Protein AF-A0A3B8MN30-F1 (afdb_monomer)

Radius of gyration: 21.57 Å; Cα contacts (8 Å, |Δi|>4): 45; chains: 1; bounding box: 42×31×65 Å

Structure (mmCIF, N/CA/C/O backbone):
data_AF-A0A3B8MN30-F1
#
_entry.id   AF-A0A3B8MN30-F1
#
loop_
_atom_site.group_PDB
_atom_site.id
_atom_site.type_symbol
_atom_site.label_atom_id
_atom_site.label_alt_id
_atom_site.label_comp_id
_atom_site.label_asym_id
_atom_site.label_entity_id
_atom_site.label_seq_id
_atom_site.pdbx_PDB_ins_code
_atom_site.Cartn_x
_atom_site.Cartn_y
_atom_site.Cartn_z
_atom_site.occupancy
_atom_site.B_iso_or_equiv
_atom_site.auth_seq_id
_atom_site.auth_comp_id
_atom_site.auth_asym_id
_atom_site.auth_atom_id
_atom_site.pdbx_PDB_model_num
ATOM 1 N N . MET A 1 1 ? 27.430 -6.116 -19.692 1.00 56.31 1 MET A N 1
ATOM 2 C CA . MET A 1 1 ? 26.413 -5.067 -19.478 1.00 56.31 1 MET A CA 1
ATOM 3 C C . MET A 1 1 ? 26.190 -4.381 -20.811 1.00 56.31 1 MET A C 1
ATOM 5 O O . MET A 1 1 ? 27.175 -4.040 -21.452 1.00 56.31 1 MET A O 1
ATOM 9 N N . ALA A 1 2 ? 24.946 -4.284 -21.276 1.00 57.53 2 ALA A N 1
ATOM 10 C CA . ALA A 1 2 ? 24.624 -3.534 -22.485 1.00 57.53 2 ALA A CA 1
ATOM 11 C C . ALA A 1 2 ? 24.221 -2.121 -22.059 1.00 57.53 2 ALA A C 1
ATOM 13 O O . ALA A 1 2 ? 23.185 -1.949 -21.425 1.00 57.53 2 ALA A O 1
ATOM 14 N N . THR A 1 3 ? 25.056 -1.133 -22.366 1.00 63.25 3 THR A N 1
ATOM 15 C CA . THR A 1 3 ? 24.737 0.280 -22.142 1.00 63.25 3 THR A CA 1
ATOM 16 C C . THR A 1 3 ? 24.227 0.853 -23.454 1.00 63.25 3 THR A C 1
ATOM 18 O O . THR A 1 3 ? 24.922 0.785 -24.465 1.00 63.25 3 THR A O 1
ATOM 21 N N . SER A 1 4 ? 23.011 1.395 -23.446 1.00 67.19 4 SER A N 1
ATOM 22 C CA . SER A 1 4 ? 22.494 2.203 -24.552 1.00 67.19 4 SER A CA 1
ATOM 23 C C . SER A 1 4 ? 22.497 3.660 -24.111 1.00 67.19 4 SER A C 1
ATOM 25 O O . SER A 1 4 ? 21.831 4.006 -23.140 1.00 67.19 4 SER A O 1
ATOM 27 N N . THR A 1 5 ? 23.261 4.501 -24.802 1.00 67.12 5 THR A N 1
ATOM 28 C CA . THR A 1 5 ? 23.365 5.936 -24.516 1.00 67.12 5 THR A CA 1
ATOM 29 C C . THR A 1 5 ? 22.789 6.711 -25.693 1.00 67.12 5 THR A C 1
ATOM 31 O O . THR A 1 5 ? 23.210 6.503 -26.831 1.00 67.12 5 THR A O 1
ATOM 34 N N . ILE A 1 6 ? 21.840 7.611 -25.432 1.00 70.00 6 ILE A N 1
ATOM 35 C CA . ILE A 1 6 ? 21.321 8.540 -26.441 1.00 70.00 6 ILE A CA 1
ATOM 36 C C . ILE A 1 6 ? 22.106 9.846 -26.301 1.00 70.00 6 ILE A C 1
ATOM 38 O O . ILE A 1 6 ? 21.859 10.630 -25.393 1.00 70.00 6 ILE A O 1
ATOM 42 N N . ASN A 1 7 ? 23.077 10.060 -27.189 1.00 56.41 7 ASN A N 1
ATOM 43 C CA . ASN A 1 7 ? 23.881 11.280 -27.229 1.00 56.41 7 ASN A CA 1
ATOM 44 C C . ASN A 1 7 ? 23.272 12.265 -28.242 1.00 56.41 7 ASN A C 1
ATOM 46 O O . ASN A 1 7 ? 23.556 12.169 -29.434 1.00 56.41 7 ASN A O 1
ATOM 50 N N . GLY A 1 8 ? 22.423 13.190 -27.783 1.00 63.00 8 GLY A N 1
ATOM 51 C CA . GLY A 1 8 ? 21.883 14.283 -28.604 1.00 63.00 8 GLY A CA 1
ATOM 52 C C . GLY A 1 8 ? 20.649 14.966 -28.005 1.00 63.00 8 GLY A C 1
ATOM 53 O O . GLY A 1 8 ? 19.999 14.414 -27.121 1.00 63.00 8 GLY A O 1
ATOM 54 N N . GLU A 1 9 ? 20.310 16.159 -28.508 1.00 57.53 9 GLU A N 1
ATOM 55 C CA . GLU A 1 9 ? 19.002 16.780 -28.267 1.00 57.53 9 GLU A CA 1
ATOM 56 C C . GLU A 1 9 ? 17.934 15.964 -29.002 1.00 57.53 9 GLU A C 1
ATOM 58 O O . GLU A 1 9 ? 17.828 15.994 -30.229 1.00 57.53 9 GLU A O 1
ATOM 63 N N . PHE A 1 10 ? 17.166 15.178 -28.256 1.00 63.34 10 PHE A N 1
ATOM 64 C CA . PHE A 1 10 ? 16.052 14.425 -28.809 1.00 63.34 10 PHE A CA 1
ATOM 65 C C . PHE A 1 10 ? 14.776 15.270 -28.762 1.00 63.34 10 PHE A C 1
ATOM 67 O O . PHE A 1 10 ? 14.408 15.803 -27.717 1.00 63.34 10 PHE A O 1
ATOM 74 N N . SER A 1 11 ? 14.083 15.373 -29.895 1.00 69.88 11 SER A N 1
ATOM 75 C CA . SER A 1 11 ? 12.757 15.986 -29.977 1.00 69.88 11 SER A CA 1
ATOM 76 C C . SER A 1 11 ? 11.710 14.880 -30.128 1.00 69.88 11 SER A C 1
ATOM 78 O O . SER A 1 11 ? 11.715 14.163 -31.128 1.00 69.88 11 SER A O 1
ATOM 80 N N . GLY A 1 12 ? 10.836 14.713 -29.128 1.00 69.19 12 GLY A N 1
ATOM 81 C CA . GLY A 1 12 ? 9.768 13.704 -29.123 1.00 69.19 12 GLY A CA 1
ATOM 82 C C . GLY A 1 12 ? 9.650 12.937 -27.801 1.00 69.19 12 GLY A C 1
ATOM 83 O O . GLY A 1 12 ? 10.091 13.408 -26.756 1.00 69.19 12 GLY A O 1
ATOM 84 N N . THR A 1 13 ? 9.075 11.728 -27.845 1.00 62.44 13 THR A N 1
ATOM 85 C CA . THR A 1 13 ? 8.959 10.812 -26.692 1.00 62.44 13 THR A CA 1
ATOM 86 C C . THR A 1 13 ? 9.886 9.604 -26.853 1.00 62.44 13 THR A C 1
ATOM 88 O O . THR A 1 13 ? 9.759 8.859 -27.823 1.00 62.44 13 THR A O 1
ATOM 91 N N . THR A 1 14 ? 10.796 9.388 -25.899 1.00 64.88 14 THR A N 1
ATOM 92 C CA . THR A 1 14 ? 11.612 8.165 -25.813 1.00 64.88 14 THR A CA 1
ATOM 93 C C . THR A 1 14 ? 10.902 7.164 -24.911 1.00 64.88 14 THR A C 1
ATOM 95 O O . THR A 1 14 ? 10.647 7.460 -23.747 1.00 64.88 14 THR A O 1
ATOM 98 N N . ALA A 1 15 ? 10.598 5.974 -25.428 1.00 62.88 15 ALA A N 1
ATOM 99 C CA . ALA A 1 15 ? 10.053 4.872 -24.643 1.00 62.88 15 ALA A CA 1
ATOM 100 C C . ALA A 1 15 ? 11.110 3.769 -24.500 1.00 62.88 15 ALA A C 1
ATOM 102 O O . ALA A 1 15 ? 11.602 3.246 -25.499 1.00 62.88 15 ALA A O 1
ATOM 103 N N . ILE A 1 16 ? 11.452 3.409 -23.262 1.00 69.75 16 ILE A N 1
ATOM 104 C CA . ILE A 1 16 ? 12.280 2.237 -22.960 1.00 69.75 16 ILE A CA 1
ATOM 105 C C . ILE A 1 16 ? 11.336 1.127 -22.497 1.00 69.75 16 ILE A C 1
ATOM 107 O O . ILE A 1 16 ? 10.705 1.241 -21.449 1.00 69.75 16 ILE A O 1
ATOM 111 N N . THR A 1 17 ? 11.221 0.054 -23.283 1.00 61.84 17 THR A N 1
ATOM 112 C CA . THR A 1 17 ? 10.378 -1.104 -22.954 1.00 61.84 17 THR A CA 1
ATOM 113 C C . THR A 1 17 ? 11.246 -2.280 -22.526 1.00 61.84 17 THR A C 1
ATOM 115 O O . THR A 1 17 ? 11.996 -2.838 -23.325 1.00 61.84 17 THR A O 1
ATOM 118 N N . LEU A 1 18 ? 11.112 -2.694 -21.266 1.00 64.94 18 LEU A N 1
ATOM 119 C CA . LEU A 1 18 ? 11.685 -3.942 -20.771 1.00 64.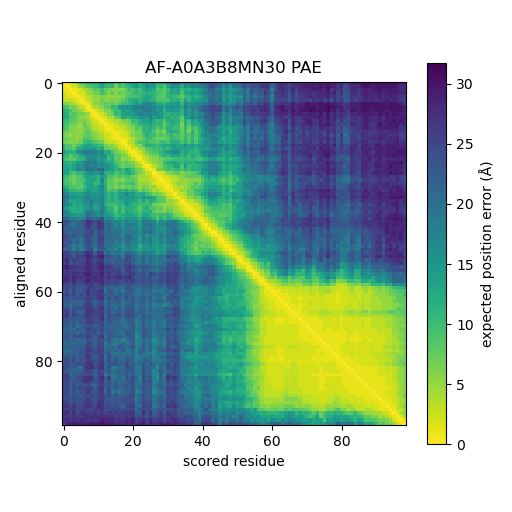94 18 LEU A CA 1
ATOM 120 C C . LEU A 1 18 ? 10.721 -5.079 -21.122 1.00 64.94 18 LEU A C 1
ATOM 122 O O . LEU A 1 18 ? 9.712 -5.279 -20.457 1.00 64.94 18 LEU A O 1
ATOM 126 N N . VAL A 1 19 ? 11.008 -5.796 -22.210 1.00 57.31 19 VAL A N 1
ATOM 127 C CA . VAL A 1 19 ? 10.118 -6.845 -22.754 1.00 57.31 19 VAL A CA 1
ATOM 128 C C . VAL A 1 19 ? 10.013 -8.065 -21.825 1.00 57.31 19 VAL A C 1
ATOM 130 O O . VAL A 1 19 ? 9.045 -8.817 -21.889 1.00 57.31 19 VAL A O 1
ATOM 133 N N . SER A 1 20 ? 11.009 -8.252 -20.953 1.00 56.16 20 SER A N 1
ATOM 134 C CA . SER A 1 20 ? 11.036 -9.245 -19.875 1.00 56.16 20 SER A CA 1
ATOM 135 C C . SER A 1 20 ? 12.204 -8.957 -18.924 1.00 56.16 20 SER A C 1
ATOM 137 O O . SER A 1 20 ? 13.287 -8.607 -19.396 1.00 56.16 20 SER A O 1
ATOM 139 N N . GLY A 1 21 ? 12.027 -9.173 -17.618 1.00 54.66 21 GLY A N 1
ATOM 140 C CA . GLY A 1 21 ? 13.100 -9.097 -16.618 1.00 54.66 21 GLY A CA 1
ATOM 141 C C . GLY A 1 21 ? 12.797 -8.154 -15.452 1.00 54.66 21 GLY A C 1
ATOM 142 O O . GLY A 1 21 ? 11.933 -7.288 -15.541 1.00 54.66 21 GLY A O 1
ATOM 143 N N . ARG A 1 22 ? 13.518 -8.340 -14.342 1.00 56.91 22 ARG A N 1
ATOM 144 C CA . ARG A 1 22 ? 13.555 -7.403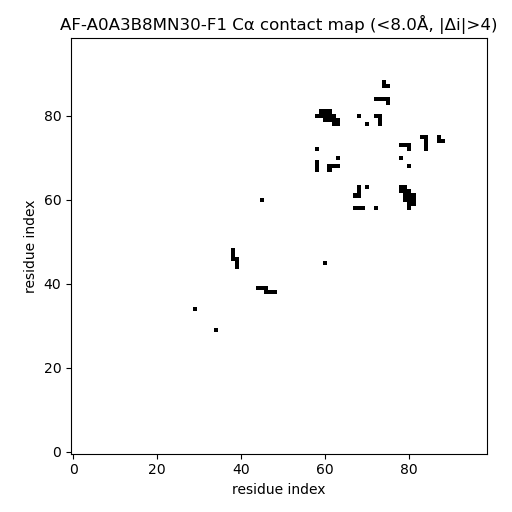 -13.211 1.00 56.91 22 ARG A CA 1
ATOM 145 C C . ARG A 1 22 ? 14.750 -6.477 -13.414 1.00 56.91 22 ARG A C 1
ATOM 147 O O . ARG A 1 22 ? 15.816 -6.969 -13.785 1.00 56.91 22 ARG A O 1
ATOM 154 N N . LEU A 1 23 ? 14.608 -5.180 -13.142 1.00 63.47 23 LEU A N 1
ATOM 155 C CA . LEU A 1 23 ? 15.750 -4.269 -13.034 1.00 63.47 23 LEU A CA 1
ATOM 156 C C . LEU A 1 23 ? 16.522 -4.587 -11.742 1.00 63.47 23 LEU A C 1
ATOM 158 O O . LEU A 1 23 ? 16.430 -3.860 -10.767 1.00 63.47 23 LEU A O 1
ATOM 162 N N . GLY A 1 24 ? 17.180 -5.750 -11.715 1.00 61.22 24 GLY A N 1
ATOM 163 C CA . GLY A 1 24 ? 18.074 -6.216 -10.656 1.00 61.22 24 GLY A CA 1
ATOM 164 C C . GLY A 1 24 ? 17.727 -5.739 -9.244 1.00 61.22 24 GLY A C 1
ATOM 165 O O . GLY A 1 24 ? 16.606 -5.918 -8.767 1.00 61.22 24 GLY A O 1
ATOM 166 N N . ASN A 1 25 ? 18.740 -5.180 -8.596 1.00 59.41 25 ASN A N 1
ATOM 167 C CA . ASN A 1 25 ? 18.716 -4.454 -7.329 1.00 59.41 25 ASN A CA 1
ATOM 168 C C . ASN A 1 25 ? 19.366 -3.068 -7.533 1.00 59.41 25 ASN A C 1
ATOM 170 O O . ASN A 1 25 ? 19.800 -2.430 -6.579 1.00 59.41 25 ASN A O 1
ATOM 174 N N . ASP A 1 26 ? 19.437 -2.635 -8.795 1.00 61.91 26 ASP A N 1
ATOM 175 C CA . ASP A 1 26 ? 20.021 -1.371 -9.220 1.00 61.91 26 ASP A CA 1
ATOM 176 C C . ASP A 1 26 ? 18.928 -0.296 -9.205 1.00 61.91 26 ASP A C 1
ATOM 178 O O . ASP A 1 26 ? 17.801 -0.530 -9.651 1.00 61.91 26 ASP A O 1
ATOM 182 N N . ALA A 1 27 ? 19.250 0.882 -8.676 1.00 58.03 27 ALA A N 1
ATOM 183 C CA . ALA A 1 27 ? 18.329 2.010 -8.662 1.00 58.03 27 ALA A CA 1
ATOM 184 C C . ALA A 1 27 ? 18.093 2.536 -10.090 1.00 58.03 27 ALA A C 1
ATOM 186 O O . ALA A 1 27 ? 19.029 2.643 -10.883 1.00 58.03 27 ALA A O 1
ATOM 187 N N . VAL A 1 28 ? 16.847 2.908 -10.412 1.00 69.25 28 VAL A N 1
ATOM 188 C CA . VAL A 1 28 ? 16.579 3.789 -11.559 1.00 69.25 28 VAL A CA 1
ATOM 189 C C . VAL A 1 28 ? 16.950 5.201 -11.125 1.00 69.25 28 VAL A C 1
ATOM 191 O O . VAL A 1 28 ? 16.184 5.846 -10.412 1.00 69.25 28 VAL A O 1
ATOM 194 N N . GLU A 1 29 ? 18.124 5.672 -11.526 1.00 65.88 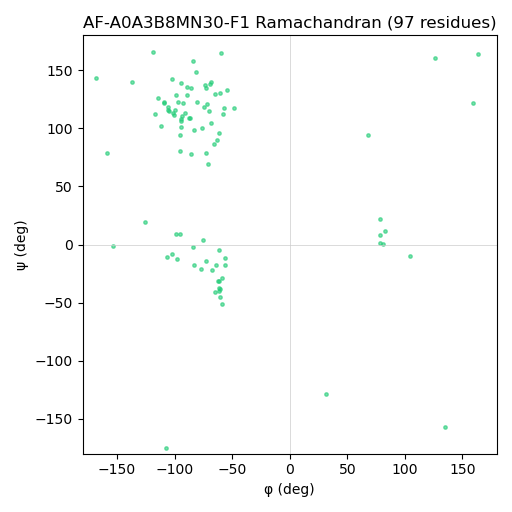29 GLU A N 1
ATOM 195 C CA . GLU A 1 29 ? 18.503 7.072 -11.345 1.00 65.88 29 GLU A CA 1
ATOM 196 C C . GLU A 1 29 ? 17.859 7.912 -12.455 1.00 65.88 29 GLU A C 1
ATOM 198 O O . GLU A 1 29 ? 18.021 7.631 -13.645 1.00 65.88 29 GLU A O 1
ATOM 203 N N . ILE A 1 30 ? 17.069 8.908 -12.057 1.00 68.8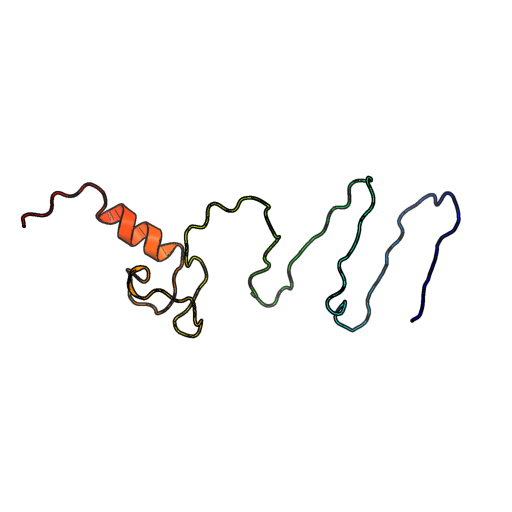8 30 ILE A N 1
ATOM 204 C CA . ILE A 1 30 ? 16.434 9.862 -12.964 1.00 68.88 30 ILE A CA 1
ATOM 205 C C . ILE A 1 30 ? 16.990 11.234 -12.613 1.00 68.88 30 ILE A C 1
ATOM 207 O O . ILE A 1 30 ? 16.715 11.763 -11.536 1.00 68.88 30 ILE A O 1
ATOM 211 N N . ASP A 1 31 ? 17.760 11.797 -13.537 1.00 62.22 31 ASP A N 1
ATOM 212 C CA . ASP A 1 31 ? 18.333 13.130 -13.397 1.00 62.22 31 ASP A CA 1
ATOM 213 C C . ASP A 1 31 ? 17.249 14.220 -13.241 1.00 62.22 31 ASP A C 1
ATOM 215 O O . ASP A 1 31 ? 16.067 13.991 -13.534 1.00 62.22 31 ASP A O 1
ATOM 219 N N . PRO A 1 32 ? 17.618 15.438 -12.798 1.00 59.12 32 PRO A N 1
ATOM 220 C CA . PRO A 1 32 ? 16.680 16.531 -12.553 1.00 59.12 32 PRO A CA 1
ATOM 221 C C . PRO A 1 32 ? 15.960 16.972 -13.840 1.00 59.12 32 PRO A C 1
ATOM 223 O O . PRO A 1 32 ? 16.416 17.841 -14.575 1.00 59.12 32 PRO A O 1
ATOM 226 N N . GLY A 1 33 ? 14.817 16.354 -14.127 1.00 63.97 33 GLY A N 1
ATOM 227 C CA . GLY A 1 33 ? 14.001 16.652 -15.309 1.00 63.97 33 GLY A CA 1
ATOM 228 C C . GLY A 1 33 ? 12.516 16.347 -15.135 1.00 63.97 33 GLY A C 1
ATOM 229 O O . GLY A 1 33 ? 11.736 16.621 -16.040 1.00 63.97 33 GLY A O 1
ATOM 230 N N . GLY A 1 34 ? 12.120 15.822 -13.968 1.00 57.38 34 GLY A N 1
ATOM 231 C CA . GLY A 1 34 ? 10.745 15.432 -13.668 1.00 57.38 34 GLY A CA 1
ATOM 232 C C . GLY A 1 34 ? 10.302 14.232 -14.503 1.00 57.38 34 GLY A C 1
ATOM 233 O O . GLY A 1 34 ? 9.806 14.383 -15.613 1.00 57.38 34 GLY A O 1
ATOM 234 N N . ALA A 1 35 ? 10.434 13.027 -13.953 1.00 63.53 35 ALA A N 1
ATOM 235 C CA . ALA A 1 35 ? 9.791 11.846 -14.516 1.00 63.53 35 ALA A CA 1
ATOM 236 C C . ALA A 1 35 ? 8.548 11.483 -13.704 1.00 63.53 35 ALA A C 1
ATOM 238 O O . ALA A 1 35 ? 8.539 11.568 -12.477 1.00 63.53 35 ALA A O 1
ATOM 239 N N . PHE A 1 36 ? 7.506 11.034 -14.399 1.00 59.28 36 PHE A N 1
ATOM 240 C CA . PHE A 1 36 ? 6.349 10.405 -13.780 1.00 59.28 36 PHE A CA 1
ATOM 241 C C . PHE A 1 36 ? 6.557 8.888 -13.798 1.00 59.28 36 PHE A C 1
ATOM 243 O O . PHE A 1 36 ? 6.518 8.267 -14.859 1.00 59.28 36 PHE A O 1
ATOM 250 N N . VAL A 1 37 ? 6.819 8.301 -12.630 1.00 67.12 37 VAL A N 1
ATOM 251 C CA . VAL A 1 37 ? 6.998 6.852 -12.474 1.00 67.12 37 VAL A CA 1
ATOM 252 C C . VAL A 1 37 ? 5.694 6.254 -11.949 1.00 67.12 37 VAL A C 1
ATOM 254 O O . VAL A 1 37 ? 5.278 6.552 -10.832 1.00 67.12 37 VAL A O 1
ATOM 257 N N . VAL A 1 38 ? 5.046 5.398 -12.744 1.00 65.69 38 VAL A N 1
ATOM 258 C CA . VAL A 1 38 ? 3.918 4.575 -12.280 1.00 65.69 38 VAL A CA 1
ATOM 259 C C . VAL A 1 38 ? 4.489 3.297 -11.674 1.00 65.69 38 VAL A C 1
ATOM 261 O O . VAL A 1 38 ? 5.003 2.450 -12.402 1.00 65.69 38 VAL A O 1
ATOM 264 N N . ILE A 1 39 ? 4.421 3.161 -10.348 1.00 63.38 39 ILE A N 1
ATOM 265 C CA . ILE A 1 39 ? 4.838 1.945 -9.637 1.00 63.38 39 ILE A CA 1
ATOM 266 C C . ILE A 1 39 ? 3.582 1.138 -9.290 1.00 63.38 39 ILE A C 1
ATOM 268 O O . ILE A 1 39 ? 2.769 1.582 -8.482 1.00 63.38 39 ILE A O 1
ATOM 272 N N . GLY A 1 40 ? 3.413 -0.023 -9.930 1.00 57.78 40 GLY A N 1
ATOM 273 C CA . GLY A 1 40 ? 2.294 -0.938 -9.684 1.00 57.78 40 GLY A CA 1
ATOM 274 C C . GLY A 1 40 ? 2.022 -1.905 -10.833 1.00 57.78 40 GLY A C 1
ATOM 275 O O . GLY A 1 40 ? 1.751 -1.476 -11.952 1.00 57.78 40 GLY A O 1
ATOM 276 N N . GLY A 1 41 ? 2.087 -3.210 -10.552 1.00 56.25 41 GLY A N 1
ATOM 277 C CA . GLY A 1 41 ? 1.517 -4.265 -11.397 1.00 56.25 41 GLY A CA 1
ATOM 278 C C . GLY A 1 41 ? 0.023 -4.473 -11.103 1.00 56.25 41 GLY A C 1
ATOM 279 O O . GLY A 1 41 ? -0.469 -4.110 -10.036 1.00 56.25 41 GLY A O 1
ATOM 280 N N . THR A 1 42 ? -0.725 -5.046 -12.054 1.00 51.62 42 THR A N 1
ATOM 281 C CA . THR A 1 42 ? -2.178 -5.325 -11.944 1.00 51.62 42 THR A CA 1
ATOM 282 C C . THR A 1 42 ? -2.525 -6.525 -11.051 1.00 51.62 42 THR A C 1
ATOM 284 O O . THR A 1 42 ? -3.680 -6.932 -10.980 1.00 51.62 42 THR A O 1
ATOM 287 N N . ASP A 1 43 ? -1.534 -7.132 -10.411 1.00 55.44 43 ASP A N 1
ATOM 288 C CA . ASP A 1 43 ? -1.600 -8.387 -9.662 1.00 55.44 43 ASP A CA 1
ATOM 289 C C . ASP A 1 43 ? -1.821 -8.202 -8.150 1.00 55.44 43 ASP A C 1
ATOM 291 O O . ASP A 1 43 ? -1.805 -9.173 -7.398 1.00 55.44 43 ASP A O 1
ATOM 295 N N . GLY A 1 44 ? -2.104 -6.976 -7.696 1.00 52.81 44 GLY A N 1
ATOM 296 C CA . GLY A 1 44 ? -2.549 -6.704 -6.323 1.00 52.81 44 GLY A CA 1
ATOM 297 C C . GLY A 1 44 ? -1.439 -6.695 -5.266 1.00 52.81 44 GLY A C 1
ATOM 298 O O . GLY A 1 44 ? -1.738 -6.606 -4.078 1.00 52.81 44 GLY A O 1
ATOM 299 N N . GLY A 1 45 ? -0.168 -6.760 -5.672 1.00 52.84 45 GLY A N 1
ATOM 300 C CA . GLY A 1 45 ? 0.971 -6.604 -4.767 1.00 52.84 45 GLY A CA 1
ATOM 301 C C . GLY A 1 45 ? 1.164 -5.150 -4.317 1.00 52.84 45 GLY A C 1
ATOM 302 O O . GLY A 1 45 ? 1.136 -4.227 -5.134 1.00 52.84 45 GLY A O 1
ATOM 303 N N . SER A 1 46 ? 1.394 -4.940 -3.016 1.00 54.41 46 SER A N 1
ATOM 304 C CA . SER A 1 46 ? 1.731 -3.624 -2.455 1.00 54.41 46 SER A CA 1
ATOM 305 C C . SER A 1 46 ? 2.973 -3.044 -3.131 1.00 54.41 46 SER A C 1
ATOM 307 O O . SER A 1 46 ? 4.068 -3.591 -3.036 1.00 54.41 46 SER A O 1
ATOM 309 N N . SER A 1 47 ? 2.799 -1.910 -3.804 1.00 58.22 47 SER A N 1
ATOM 310 C CA . SER A 1 47 ? 3.889 -1.131 -4.387 1.00 58.22 47 SER A CA 1
ATOM 311 C C . SER A 1 47 ? 4.304 -0.043 -3.407 1.00 58.22 47 SER A C 1
ATOM 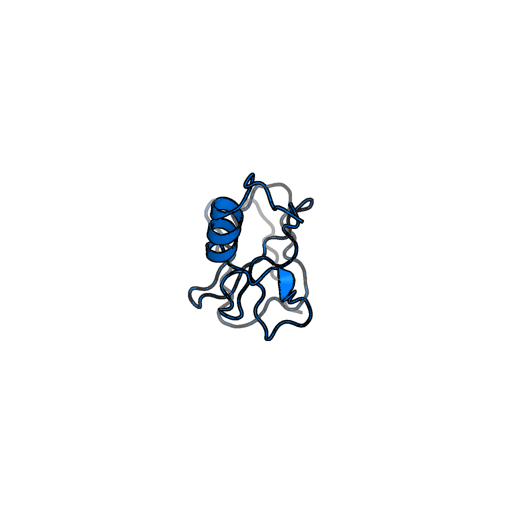313 O O . SER A 1 47 ? 3.578 0.929 -3.211 1.00 58.22 47 SER A O 1
ATOM 315 N N . SER A 1 48 ? 5.454 -0.209 -2.755 1.00 55.16 48 SER A N 1
ATOM 316 C CA . SER A 1 48 ? 6.003 0.800 -1.849 1.00 55.16 48 SER A CA 1
ATOM 317 C C . SER A 1 48 ? 6.867 1.795 -2.626 1.00 55.16 48 SER A C 1
ATOM 319 O O . SER A 1 48 ? 7.971 1.461 -3.057 1.00 55.16 48 SER A O 1
ATOM 321 N N . VAL A 1 49 ? 6.382 3.028 -2.781 1.00 60.84 49 VAL A N 1
ATOM 322 C CA . VAL A 1 49 ? 7.248 4.181 -3.057 1.00 60.84 49 VAL A CA 1
ATOM 323 C C . VAL A 1 49 ? 7.951 4.491 -1.740 1.00 60.84 49 VAL A C 1
ATOM 325 O O . VAL A 1 49 ? 7.277 4.769 -0.748 1.00 60.84 49 VAL A O 1
ATOM 328 N N . GLY A 1 50 ? 9.280 4.396 -1.698 1.00 51.97 50 GLY A N 1
ATOM 329 C CA . GLY A 1 50 ? 10.034 4.859 -0.536 1.00 51.97 50 GLY A CA 1
ATOM 330 C C . GLY A 1 50 ? 9.719 6.336 -0.309 1.00 51.97 50 GLY A C 1
ATOM 331 O O . GLY A 1 50 ? 10.028 7.159 -1.161 1.00 51.97 50 GLY A O 1
ATOM 332 N N . SER A 1 51 ? 9.039 6.663 0.787 1.00 54.41 51 SER A N 1
ATOM 333 C CA . SER A 1 51 ? 8.859 8.045 1.225 1.00 54.41 51 SER A CA 1
ATOM 334 C C . SER A 1 51 ? 9.881 8.325 2.314 1.00 54.41 51 SER A C 1
ATOM 336 O O . SER A 1 51 ? 9.914 7.590 3.298 1.00 54.41 51 SER A O 1
ATOM 338 N N . GLU A 1 52 ? 10.653 9.401 2.186 1.00 54.50 52 GLU A N 1
ATOM 339 C CA . GLU A 1 52 ? 11.709 9.797 3.139 1.00 54.50 52 GLU A CA 1
ATOM 340 C C . GLU A 1 52 ? 11.196 10.099 4.570 1.00 54.50 52 GLU A C 1
ATOM 342 O O . GLU A 1 52 ? 11.985 10.396 5.460 1.00 54.50 52 GLU A O 1
ATOM 347 N N . ASN A 1 53 ? 9.877 10.068 4.790 1.00 51.19 53 ASN A N 1
ATOM 348 C CA . ASN A 1 53 ? 9.203 10.205 6.083 1.00 51.19 53 ASN A CA 1
ATOM 349 C C . ASN A 1 53 ? 7.790 9.594 5.988 1.00 51.19 53 ASN A C 1
ATOM 351 O O . ASN A 1 53 ? 6.813 10.337 5.830 1.00 51.19 53 ASN A O 1
ATOM 355 N N . PRO A 1 54 ? 7.623 8.263 6.048 1.00 56.69 54 PRO A N 1
ATOM 356 C CA . PRO A 1 54 ? 6.293 7.716 6.217 1.00 56.69 54 PRO A CA 1
ATOM 357 C C . PRO A 1 54 ? 5.837 8.073 7.632 1.00 56.69 54 PRO A C 1
ATOM 359 O O . PRO A 1 54 ? 6.588 7.938 8.599 1.00 56.69 54 PRO A O 1
ATOM 362 N N . VAL A 1 55 ? 4.577 8.472 7.788 1.00 54.81 55 VAL A N 1
ATOM 363 C CA . VAL A 1 55 ? 3.902 8.164 9.047 1.00 54.81 55 VAL A CA 1
ATOM 364 C C . VAL A 1 55 ? 3.886 6.638 9.101 1.00 54.81 55 VAL A C 1
ATOM 366 O O . VAL A 1 55 ? 3.058 6.007 8.449 1.00 54.81 55 VAL A O 1
ATOM 369 N N . GLU A 1 56 ? 4.856 6.035 9.792 1.00 57.28 56 GLU A N 1
ATOM 370 C CA . GLU A 1 56 ? 4.839 4.610 10.096 1.00 57.28 56 GLU A CA 1
ATOM 371 C C . GLU A 1 56 ? 3.656 4.362 11.029 1.00 57.28 56 GLU A C 1
ATOM 373 O O . GLU A 1 56 ? 3.766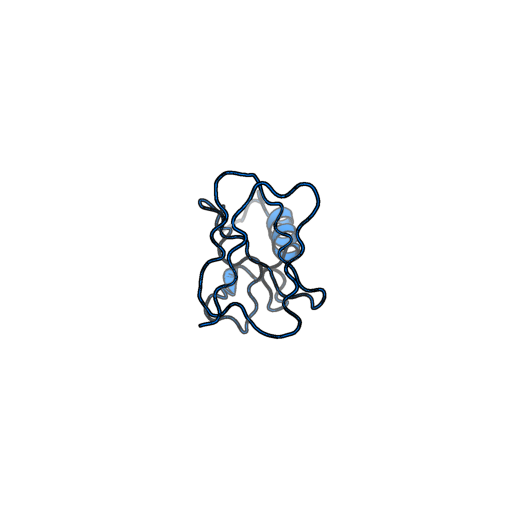 4.355 12.254 1.00 57.28 56 GLU A O 1
ATOM 378 N N . ILE A 1 57 ? 2.481 4.151 10.442 1.00 61.53 57 ILE A N 1
ATOM 379 C CA . ILE A 1 57 ? 1.411 3.433 11.118 1.00 61.53 57 ILE A CA 1
ATOM 380 C C . ILE A 1 57 ? 1.885 1.979 11.121 1.00 61.53 57 ILE A C 1
ATOM 382 O O . ILE A 1 57 ? 1.573 1.202 10.218 1.00 61.53 57 ILE A O 1
ATOM 386 N N . GLY A 1 58 ? 2.792 1.678 12.056 1.00 65.44 58 GLY A N 1
ATOM 387 C CA . GLY A 1 58 ? 3.552 0.437 12.096 1.00 65.44 58 GLY A CA 1
ATOM 388 C C . GLY A 1 58 ? 2.624 -0.757 11.927 1.00 65.44 58 GLY A C 1
ATOM 389 O O . GLY A 1 58 ? 1.727 -0.957 12.736 1.00 65.44 58 GLY A O 1
ATOM 390 N N . GLY A 1 59 ? 2.817 -1.520 10.852 1.00 73.25 59 GLY A N 1
ATOM 391 C CA . GLY A 1 59 ? 2.054 -2.737 10.583 1.00 73.25 59 GLY A CA 1
ATOM 392 C C . GLY A 1 59 ? 0.975 -2.646 9.503 1.00 73.25 59 GLY A C 1
ATOM 393 O O . GLY A 1 59 ? 0.503 -3.703 9.107 1.00 73.25 59 GLY A O 1
ATOM 394 N N . LEU A 1 60 ? 0.605 -1.470 8.974 1.00 81.31 60 LEU A N 1
ATOM 395 C CA . LEU A 1 60 ? -0.374 -1.405 7.874 1.00 81.31 60 LEU A CA 1
ATOM 396 C C . LEU A 1 60 ? 0.044 -2.274 6.677 1.00 81.31 60 LEU A C 1
ATOM 398 O O . LEU A 1 60 ? 1.187 -2.223 6.223 1.00 81.31 60 LEU A O 1
ATOM 402 N N . GLY A 1 61 ? -0.902 -3.060 6.164 1.00 81.88 61 GLY A N 1
ATOM 403 C CA . GLY A 1 61 ? -0.700 -3.964 5.032 1.00 81.88 61 GLY A CA 1
ATOM 404 C C . GLY A 1 61 ? 0.023 -5.271 5.370 1.00 81.88 61 GLY A C 1
ATOM 405 O O . GLY A 1 61 ? 0.241 -6.068 4.462 1.00 81.88 61 GLY A O 1
ATOM 406 N N . LYS A 1 62 ? 0.388 -5.512 6.637 1.00 87.44 62 LYS A N 1
ATOM 407 C CA . LYS A 1 62 ? 0.963 -6.791 7.084 1.00 87.44 62 LYS A CA 1
ATOM 408 C C . LYS A 1 62 ? -0.134 -7.820 7.339 1.00 87.44 62 LYS A C 1
ATOM 410 O O . LYS A 1 62 ? -1.216 -7.484 7.817 1.00 87.44 62 LYS A O 1
ATOM 415 N N . THR A 1 63 ? 0.190 -9.079 7.104 1.00 91.69 63 THR A N 1
ATOM 416 C CA . THR A 1 63 ? -0.640 -10.253 7.386 1.00 91.69 63 THR A CA 1
ATOM 417 C C . THR A 1 63 ? 0.061 -11.171 8.376 1.00 91.69 63 THR A C 1
ATOM 419 O O . THR A 1 63 ? 1.268 -11.072 8.562 1.00 91.69 63 THR A O 1
ATOM 422 N N . SER A 1 64 ? -0.659 -12.120 8.966 1.00 90.19 64 SER A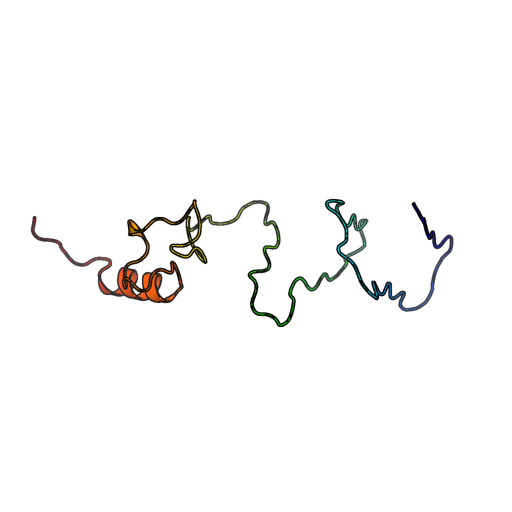 N 1
ATOM 423 C CA . SER A 1 64 ? -0.097 -13.129 9.880 1.00 90.19 64 SER A CA 1
ATOM 424 C C . SER A 1 64 ? 1.049 -13.980 9.298 1.00 90.19 64 SER A C 1
ATOM 426 O O . SER A 1 64 ? 1.736 -14.670 10.052 1.00 90.19 64 SER A O 1
ATOM 428 N N . ALA A 1 65 ? 1.286 -13.927 7.982 1.00 91.06 65 ALA A N 1
ATOM 429 C CA . ALA A 1 65 ? 2.428 -14.557 7.322 1.00 91.06 65 ALA A CA 1
ATOM 430 C C . ALA A 1 65 ? 3.720 -13.714 7.376 1.00 91.06 65 ALA A C 1
ATOM 432 O O . ALA A 1 65 ? 4.809 -14.247 7.159 1.00 91.06 65 ALA A O 1
ATOM 433 N N . ASP A 1 66 ? 3.619 -12.415 7.661 1.00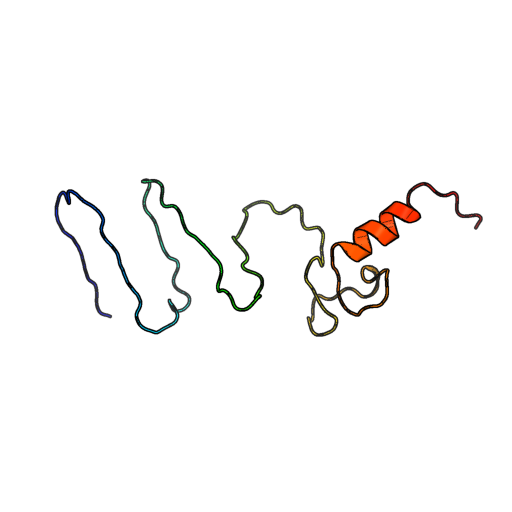 85.38 66 ASP A N 1
ATOM 434 C CA . ASP A 1 66 ? 4.749 -11.492 7.691 1.00 85.38 66 ASP A CA 1
ATOM 435 C C . ASP A 1 66 ? 5.439 -11.503 9.062 1.00 85.38 66 ASP A C 1
ATOM 437 O O . ASP A 1 66 ? 4.796 -11.388 10.103 1.00 85.38 66 ASP A O 1
ATOM 441 N N . GLY A 1 67 ? 6.775 -11.558 9.089 1.00 84.31 67 GLY A N 1
ATOM 442 C CA . GLY A 1 67 ? 7.543 -11.572 10.348 1.00 84.31 67 GLY A CA 1
ATOM 443 C C . GLY A 1 67 ? 7.409 -10.296 11.193 1.00 84.31 67 GLY A C 1
ATOM 444 O O . GLY A 1 67 ? 7.705 -10.302 12.384 1.00 84.31 67 GLY A O 1
ATOM 445 N N . GLU A 1 68 ? 6.941 -9.210 10.581 1.00 84.75 68 GLU A N 1
ATOM 446 C CA . GLU A 1 68 ? 6.690 -7.917 11.225 1.00 84.75 68 GLU A CA 1
ATOM 447 C C . GLU A 1 68 ? 5.208 -7.721 11.592 1.00 84.75 68 GLU A C 1
ATOM 449 O O . GLU A 1 68 ? 4.794 -6.619 11.958 1.00 84.75 68 GLU A O 1
ATOM 454 N N . PHE A 1 69 ? 4.388 -8.770 11.470 1.00 88.12 69 PHE A N 1
ATOM 455 C CA . PHE A 1 69 ? 2.995 -8.745 11.891 1.00 88.12 69 PHE A CA 1
ATOM 456 C C . PHE A 1 69 ? 2.878 -8.581 13.404 1.00 88.12 69 PHE A C 1
ATOM 458 O O . PHE A 1 69 ? 3.465 -9.327 14.190 1.00 88.12 69 PHE A O 1
ATOM 465 N N . ASN A 1 70 ? 2.058 -7.620 13.820 1.00 90.19 70 ASN A N 1
ATOM 466 C CA . ASN A 1 70 ? 1.722 -7.412 15.216 1.00 90.19 70 ASN A CA 1
ATOM 467 C C . ASN A 1 70 ? 0.251 -7.761 15.439 1.00 90.19 70 ASN A C 1
ATOM 469 O O . ASN A 1 70 ? -0.627 -6.944 15.178 1.00 90.19 70 ASN A O 1
ATOM 473 N N . ALA A 1 71 ? -0.004 -8.943 16.001 1.00 92.19 71 ALA A N 1
ATOM 474 C CA . ALA A 1 71 ? -1.354 -9.427 16.297 1.00 92.19 71 ALA A CA 1
ATOM 475 C C . ALA A 1 71 ? -2.175 -8.483 17.198 1.00 92.19 71 ALA A C 1
ATOM 477 O O . ALA A 1 71 ? -3.392 -8.584 17.247 1.00 92.19 71 ALA A O 1
ATOM 478 N N . ARG A 1 72 ? -1.540 -7.541 17.912 1.00 91.56 72 ARG A N 1
ATOM 479 C CA . ARG A 1 72 ? -2.251 -6.526 18.711 1.00 91.56 72 ARG A CA 1
ATOM 480 C C . ARG A 1 72 ? -2.936 -5.452 17.859 1.00 91.56 72 ARG A C 1
ATOM 482 O O . ARG A 1 72 ? -3.701 -4.667 18.409 1.00 91.56 72 ARG A O 1
ATOM 489 N N . LEU A 1 73 ? -2.596 -5.366 16.574 1.00 90.94 73 LEU A N 1
ATOM 490 C CA . LEU A 1 73 ? -3.137 -4.396 15.620 1.00 90.94 73 LEU A CA 1
ATOM 491 C C . LEU A 1 73 ? -4.194 -5.010 14.685 1.00 90.94 73 LEU A C 1
ATOM 493 O O . LEU A 1 73 ? -4.843 -4.266 13.955 1.00 90.94 73 LEU A O 1
ATOM 497 N N . ASP A 1 74 ? -4.370 -6.333 14.736 1.00 93.56 74 ASP A N 1
ATOM 498 C CA . ASP A 1 74 ? -5.456 -7.089 14.104 1.00 93.56 74 ASP A CA 1
ATOM 499 C C . ASP A 1 74 ? -6.670 -7.095 15.052 1.00 93.56 74 ASP A C 1
ATOM 501 O O . ASP A 1 74 ? -6.881 -8.000 15.860 1.00 93.56 74 ASP A O 1
ATOM 505 N N . LEU A 1 75 ? -7.383 -5.971 15.059 1.00 93.31 75 LEU A N 1
ATOM 506 C CA . LEU A 1 75 ? -8.497 -5.669 15.953 1.00 93.31 75 LEU A CA 1
ATOM 507 C C . LEU A 1 75 ? -9.800 -6.368 15.553 1.00 93.31 75 LEU A C 1
ATOM 509 O O . LEU A 1 75 ? -10.686 -6.486 16.401 1.00 93.31 75 LEU A O 1
ATOM 513 N N . ASP A 1 76 ? -9.948 -6.794 14.298 1.00 93.75 76 ASP A N 1
ATOM 514 C CA . ASP A 1 76 ? -11.082 -7.610 13.847 1.00 93.75 76 ASP A CA 1
ATOM 515 C C . ASP A 1 76 ? -10.771 -9.116 13.778 1.00 93.75 76 ASP A C 1
ATOM 517 O O . ASP A 1 76 ? -11.705 -9.922 13.745 1.00 93.75 76 ASP A O 1
ATOM 521 N N . GLY A 1 77 ? -9.497 -9.506 13.880 1.00 94.00 77 GLY A N 1
ATOM 522 C CA . GLY A 1 77 ? -9.059 -10.895 13.974 1.00 94.00 77 GLY A CA 1
ATOM 523 C C . GLY A 1 77 ? -9.050 -11.619 12.629 1.00 94.00 77 GLY A C 1
ATOM 524 O O . GLY A 1 77 ? -9.145 -12.850 12.608 1.00 94.00 77 GLY A O 1
ATOM 525 N N . ASP A 1 78 ? -8.990 -10.885 11.516 1.00 94.62 78 ASP A N 1
ATOM 526 C CA . ASP A 1 78 ? -9.012 -11.451 10.166 1.00 94.62 78 ASP A CA 1
ATOM 527 C C . ASP A 1 78 ? -7.627 -11.920 9.677 1.00 94.62 78 ASP A C 1
ATOM 529 O O . ASP A 1 78 ? -7.496 -12.508 8.597 1.00 94.62 78 ASP A O 1
ATOM 533 N N . GLY A 1 79 ? -6.588 -11.719 10.493 1.00 93.50 79 GLY A N 1
ATOM 534 C CA . GLY A 1 79 ? -5.211 -12.074 10.183 1.00 93.50 79 GLY A CA 1
ATOM 535 C C . GLY A 1 79 ? -4.482 -11.036 9.331 1.00 93.50 79 GLY A C 1
ATOM 536 O O . GLY A 1 79 ? -3.391 -11.347 8.840 1.00 93.50 79 GLY A O 1
ATOM 537 N N . SER A 1 80 ? -5.042 -9.836 9.151 1.00 92.69 80 SER A N 1
ATOM 538 C CA . SER A 1 80 ? -4.491 -8.736 8.355 1.00 92.69 80 SER A CA 1
ATOM 539 C C . SER A 1 80 ? -4.634 -7.385 9.061 1.00 92.69 80 SER A C 1
ATOM 541 O O . SER A 1 80 ? -5.663 -7.037 9.621 1.00 92.69 80 SER A O 1
ATOM 543 N N . ILE A 1 81 ? -3.612 -6.534 8.972 1.00 91.19 81 ILE A N 1
ATOM 544 C CA . ILE A 1 81 ? -3.655 -5.168 9.509 1.00 91.19 81 ILE A CA 1
ATOM 545 C C . ILE A 1 81 ? -4.062 -4.207 8.381 1.00 91.19 81 ILE A C 1
ATOM 547 O O . ILE A 1 81 ? -3.228 -3.570 7.733 1.00 91.19 81 ILE A O 1
ATOM 551 N N . GLY A 1 82 ? -5.366 -4.134 8.106 1.00 89.62 82 GLY A N 1
ATOM 552 C CA . GLY A 1 82 ? -5.966 -3.252 7.093 1.00 89.62 82 GLY A CA 1
ATOM 553 C C . GLY A 1 82 ? -6.747 -2.047 7.640 1.00 89.62 82 GLY A C 1
ATOM 554 O O . GLY A 1 82 ? -6.833 -1.819 8.845 1.00 89.62 82 GLY A O 1
ATOM 555 N N . PHE A 1 83 ? -7.379 -1.289 6.733 1.00 89.69 83 PHE A N 1
ATOM 556 C CA . PHE A 1 83 ? -8.248 -0.147 7.072 1.00 89.69 83 PHE A CA 1
ATOM 557 C C . PHE A 1 83 ? -9.431 -0.534 7.975 1.00 89.69 83 PHE A C 1
ATOM 559 O O . PHE A 1 83 ? -9.885 0.275 8.781 1.00 89.69 83 PHE A O 1
ATOM 566 N N . GLN A 1 84 ? -9.906 -1.777 7.889 1.00 91.38 84 GLN A N 1
ATOM 567 C CA . GLN A 1 84 ? -10.992 -2.271 8.733 1.00 91.38 84 GLN A CA 1
ATOM 568 C C . GLN A 1 84 ? -10.631 -2.229 10.230 1.00 91.38 84 GLN A C 1
ATOM 570 O O . GLN A 1 84 ? -11.444 -1.790 11.044 1.00 91.38 84 GLN A O 1
ATOM 575 N N . ASN A 1 85 ? -9.375 -2.519 10.585 1.00 90.69 85 ASN A N 1
ATOM 576 C CA . ASN A 1 85 ? -8.870 -2.363 11.951 1.00 90.69 85 ASN A CA 1
ATOM 577 C C . ASN A 1 85 ? -8.949 -0.915 12.447 1.00 90.69 85 ASN A C 1
ATOM 579 O O . ASN A 1 85 ? -9.303 -0.676 13.601 1.00 90.69 85 ASN A O 1
ATOM 583 N N . PHE A 1 86 ? -8.685 0.072 11.582 1.00 90.25 86 PHE A N 1
ATOM 584 C CA . PHE A 1 86 ? -8.855 1.483 11.943 1.00 90.25 86 PHE A CA 1
ATOM 585 C C . PHE A 1 86 ? -10.313 1.801 12.301 1.00 90.25 86 PHE A C 1
ATOM 587 O O . PHE A 1 86 ? -10.561 2.519 13.270 1.00 90.25 86 PHE A O 1
ATOM 594 N N . LEU A 1 87 ? -11.280 1.235 11.574 1.00 93.44 87 LEU A N 1
ATOM 595 C CA . LEU A 1 87 ? -12.697 1.400 11.900 1.00 93.44 87 LEU A CA 1
ATOM 596 C C . LEU A 1 87 ? -13.050 0.755 13.250 1.00 93.44 87 LEU A C 1
ATOM 598 O O . LEU A 1 87 ? -13.766 1.372 14.040 1.00 93.44 87 LEU A O 1
ATOM 602 N N . CYS A 1 88 ? -12.506 -0.429 13.555 1.00 92.06 88 CYS A N 1
ATOM 603 C CA . CYS A 1 88 ? -12.676 -1.069 14.865 1.00 92.06 88 CYS A CA 1
ATOM 604 C C . CYS A 1 88 ? -12.107 -0.210 16.001 1.00 92.06 88 CYS A C 1
ATOM 606 O O . CYS A 1 88 ? -12.776 -0.003 17.013 1.00 92.06 88 CYS A O 1
ATOM 608 N N . PHE A 1 89 ? -10.908 0.348 15.821 1.00 90.94 89 PHE A N 1
ATOM 609 C CA . PHE A 1 89 ? -10.321 1.292 16.771 1.00 90.94 89 PHE A CA 1
ATOM 610 C C . PHE A 1 89 ? -11.208 2.528 16.968 1.00 90.94 89 PHE A C 1
ATOM 612 O O . PHE A 1 89 ? -11.539 2.882 18.100 1.00 90.94 89 PHE A O 1
ATOM 619 N N . ALA A 1 90 ? -11.619 3.177 15.876 1.00 93.12 90 ALA A N 1
ATOM 620 C CA . ALA A 1 90 ? -12.405 4.405 15.926 1.00 93.12 90 ALA A CA 1
ATOM 621 C C . ALA A 1 90 ? -13.760 4.202 16.622 1.00 93.12 90 ALA A C 1
ATOM 623 O O . ALA A 1 90 ? -14.238 5.111 17.297 1.00 93.12 90 ALA A O 1
ATOM 624 N N . ALA A 1 91 ? -14.351 3.008 16.512 1.00 93.31 91 ALA A N 1
ATOM 625 C CA . ALA A 1 91 ? -15.605 2.670 17.180 1.00 93.31 91 ALA A CA 1
ATOM 626 C C . ALA A 1 91 ? -15.504 2.714 18.715 1.00 93.31 91 ALA A C 1
ATOM 628 O O . ALA A 1 91 ? -16.485 3.042 19.385 1.00 93.31 91 ALA A O 1
ATOM 629 N N . VAL A 1 92 ? -14.334 2.398 19.278 1.00 90.06 92 VAL A N 1
ATOM 630 C CA . VAL A 1 92 ? -14.103 2.342 20.733 1.00 90.06 92 VAL A CA 1
ATOM 631 C C . VAL A 1 92 ? -13.273 3.508 21.268 1.00 90.06 92 VAL A C 1
ATOM 633 O O . VAL A 1 92 ? -13.192 3.709 22.481 1.00 90.06 92 VAL A O 1
ATOM 636 N N . PHE A 1 93 ? -12.666 4.302 20.387 1.00 89.81 93 PHE A N 1
ATOM 637 C CA . PHE A 1 93 ? -11.842 5.435 20.781 1.00 89.81 93 PHE A CA 1
ATO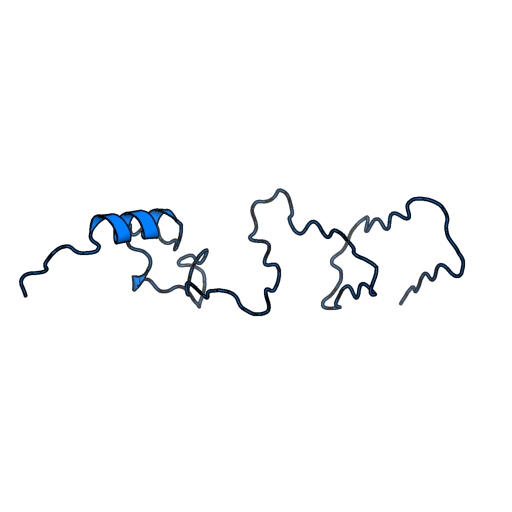M 638 C C . PHE A 1 93 ? -12.648 6.468 21.583 1.00 89.81 93 PHE A C 1
ATOM 640 O O . PHE A 1 93 ? -13.726 6.901 21.182 1.00 89.81 93 PHE A O 1
ATOM 647 N N . GLY A 1 94 ? -12.107 6.875 22.734 1.00 89.38 94 GLY A N 1
ATOM 648 C CA . GLY A 1 94 ? -12.742 7.848 23.627 1.00 89.38 94 GLY A CA 1
ATOM 649 C C . GLY A 1 94 ? -13.832 7.279 24.542 1.00 89.38 94 GLY A C 1
ATOM 650 O O . GLY A 1 94 ? -14.384 8.032 25.342 1.00 89.38 94 GLY A O 1
ATOM 651 N N . GLN A 1 95 ? -14.131 5.976 24.480 1.00 92.38 95 GLN A N 1
ATOM 652 C CA . GLN A 1 95 ? -15.009 5.337 25.460 1.00 92.38 95 GLN A CA 1
ATOM 653 C C . GLN A 1 95 ? -14.289 5.170 26.808 1.00 92.38 95 GLN A C 1
ATOM 655 O O . GLN A 1 95 ? -13.121 4.782 26.867 1.00 92.38 95 GLN A O 1
ATOM 660 N N . SER A 1 96 ? -14.992 5.450 27.908 1.00 87.88 96 SER A N 1
ATOM 661 C CA . SER A 1 96 ? -14.466 5.237 29.260 1.00 87.88 96 SER A CA 1
ATOM 662 C C . SER A 1 96 ? -14.392 3.746 29.573 1.00 87.88 96 SER A C 1
ATOM 664 O O . SER A 1 96 ? -15.414 3.063 29.600 1.00 87.88 96 SER A O 1
ATOM 666 N N . VAL A 1 97 ? -13.194 3.250 29.876 1.00 80.88 97 VAL A N 1
ATOM 667 C CA . VAL A 1 97 ? -13.003 1.885 30.377 1.00 80.88 97 VAL A CA 1
ATOM 668 C C . VAL A 1 97 ? -13.068 1.930 31.901 1.00 80.88 97 VAL A C 1
ATOM 670 O O . VAL A 1 97 ? -12.198 2.523 32.536 1.00 80.88 97 VAL A O 1
ATOM 673 N N . SER A 1 98 ? -14.097 1.323 32.499 1.00 76.12 98 SER A N 1
ATOM 674 C CA . SER A 1 98 ? -14.062 1.042 33.937 1.00 76.12 98 SER A CA 1
ATOM 675 C C . SER A 1 98 ? -13.031 -0.061 34.163 1.00 76.12 98 SER A C 1
ATOM 677 O O . SER A 1 98 ? -13.196 -1.161 33.638 1.00 76.12 98 SER A O 1
ATOM 679 N N . GLN A 1 99 ? -11.953 0.268 34.874 1.00 60.56 99 GLN A N 1
ATOM 680 C CA . GLN A 1 99 ? -10.959 -0.699 35.349 1.00 60.56 99 GLN A CA 1
ATOM 681 C C . GLN A 1 99 ? -11.506 -1.494 36.534 1.00 60.56 99 GLN A C 1
ATOM 683 O O . GLN A 1 99 ? -12.299 -0.910 37.311 1.00 60.56 99 GLN A O 1
#

Foldseek 3Di:
DDDDDDPDPDDDDDDDDPVDDDPPPDDPDDPPDDDDDDFDDPPPDDGDDDDPDDPCPPFEFDFQVDPSHDVVQPLVNPRHNYPVSVVSCVVCPPPDDDD

Mean predicted aligned error: 15.88 Å

Solvent-accessible surface area (backbone atoms only — not comparable to full-atom values): 7308 Å² total; per-residue (Å²): 135,89,83,87,80,86,90,71,94,79,87,82,86,90,82,87,80,80,92,72,85,75,76,78,91,63,80,88,83,76,73,100,72,80,82,88,80,86,78,68,70,96,80,77,63,88,63,81,74,89,58,102,72,65,85,74,62,82,43,67,79,31,33,77,87,43,94,73,43,54,73,89,54,30,67,81,67,82,51,45,24,49,73,67,27,54,53,55,49,58,75,55,61,90,61,86,76,86,128

Secondary structure (DSSP, 8-state):
-------S---S------SS----S------SS--------TT--------SS----TTTT-BTTSTT--GGG-SS-SSB--HHHHHHHHHHTT-----

Sequence (99 aa):
MATSTINGEFSGTTAITLVSGRLGNDAVEIDPGGAFVVIGGTDGGSSSVGSENPVEIGGLGKTSADGEFNARLDLDGDGSIGFQNFLCFAAVFGQSVSQ

pLDDT: mean 72.1, std 15.03, range [51.19, 94.62]